Protein AF-A0AAX1QJT6-F1 (afdb_monomer)

Structure (mmCIF, N/CA/C/O backbone):
data_AF-A0AAX1QJT6-F1
#
_entry.id   AF-A0AAX1QJT6-F1
#
loop_
_atom_site.group_PDB
_atom_site.id
_atom_site.type_symbol
_atom_site.label_atom_id
_atom_site.label_alt_id
_atom_site.label_comp_id
_atom_site.label_asym_id
_atom_site.label_entity_id
_atom_site.label_seq_id
_atom_site.pdbx_PDB_ins_code
_atom_site.Cartn_x
_atom_site.Cartn_y
_atom_site.Cartn_z
_atom_site.occupancy
_atom_site.B_iso_or_equiv
_atom_site.auth_seq_id
_atom_site.auth_comp_id
_atom_site.auth_asym_id
_atom_site.auth_atom_id
_atom_site.pdbx_PDB_model_num
ATOM 1 N N . MET A 1 1 ? -27.486 -27.511 87.637 1.00 55.81 1 MET A N 1
ATOM 2 C CA . MET A 1 1 ? -27.205 -26.671 86.454 1.00 55.81 1 MET A CA 1
ATOM 3 C C . MET A 1 1 ? -26.517 -27.533 85.417 1.00 55.81 1 MET A C 1
ATOM 5 O O . MET A 1 1 ? -25.469 -28.063 85.741 1.00 55.81 1 MET A O 1
ATOM 9 N N . MET A 1 2 ? -27.107 -27.687 84.234 1.00 50.19 2 MET A N 1
ATOM 10 C CA . MET A 1 2 ? -26.439 -27.968 82.957 1.00 50.19 2 MET A CA 1
ATOM 11 C C . MET A 1 2 ? -27.453 -27.635 81.851 1.00 50.19 2 MET A C 1
ATOM 13 O O . MET A 1 2 ? -28.654 -27.829 82.015 1.00 50.19 2 MET A O 1
ATOM 17 N N . MET A 1 3 ? -26.941 -26.982 80.818 1.00 56.22 3 MET A N 1
ATOM 18 C CA . MET A 1 3 ? -27.617 -26.124 79.843 1.00 56.22 3 MET A CA 1
ATOM 19 C C . MET A 1 3 ? -28.453 -26.913 78.808 1.00 56.22 3 MET A C 1
ATOM 21 O O . MET A 1 3 ? -28.076 -28.035 78.473 1.00 56.22 3 MET A O 1
ATOM 25 N N . PRO A 1 4 ? -29.555 -26.354 78.266 1.00 60.78 4 PRO A N 1
ATOM 26 C CA . PRO A 1 4 ? -30.354 -27.013 77.237 1.00 60.78 4 PRO A CA 1
ATOM 27 C C . PRO A 1 4 ? -29.692 -26.872 75.859 1.00 60.78 4 PRO A C 1
ATOM 29 O O . PRO A 1 4 ? -29.471 -25.760 75.381 1.00 60.78 4 PRO A O 1
ATOM 32 N N . ALA A 1 5 ? -29.393 -27.995 75.203 1.00 59.53 5 ALA A N 1
ATOM 33 C CA . ALA A 1 5 ? -28.997 -28.014 73.799 1.00 59.53 5 ALA A CA 1
ATOM 34 C C . ALA A 1 5 ? -30.253 -28.110 72.926 1.00 59.53 5 ALA A C 1
ATOM 36 O O . ALA A 1 5 ? -30.805 -29.187 72.708 1.00 59.53 5 ALA A O 1
ATOM 37 N N . ASN A 1 6 ? -30.712 -26.960 72.442 1.00 52.41 6 ASN A N 1
ATOM 38 C CA . ASN A 1 6 ? -31.721 -26.878 71.399 1.00 52.41 6 ASN A CA 1
ATOM 39 C C . ASN A 1 6 ? -31.006 -27.107 70.056 1.00 52.41 6 ASN A C 1
ATOM 41 O O . ASN A 1 6 ? -30.487 -26.161 69.463 1.00 52.41 6 ASN A O 1
ATOM 45 N N . PHE A 1 7 ? -30.925 -28.354 69.584 1.00 50.19 7 PHE A N 1
ATOM 46 C CA . PHE A 1 7 ? -30.604 -28.602 68.176 1.00 50.19 7 PHE A CA 1
ATOM 47 C C . PHE A 1 7 ? -31.807 -28.145 67.350 1.00 50.19 7 PHE A C 1
ATOM 49 O O . PHE A 1 7 ? -32.703 -28.920 67.028 1.00 50.19 7 PHE A O 1
ATOM 56 N N . SER A 1 8 ? -31.845 -26.849 67.042 1.00 53.66 8 SER A N 1
ATOM 57 C CA . SER A 1 8 ? -32.625 -26.372 65.913 1.00 53.66 8 SER A CA 1
ATOM 58 C C . SER A 1 8 ? -32.064 -27.072 64.680 1.00 53.66 8 SER A C 1
ATOM 60 O O . SER A 1 8 ? -30.877 -26.936 64.373 1.00 53.66 8 SER A O 1
ATOM 62 N N . ALA A 1 9 ? -32.902 -27.859 64.012 1.00 58.44 9 ALA A N 1
ATOM 63 C CA . ALA A 1 9 ? -32.647 -28.373 62.679 1.00 58.44 9 ALA A CA 1
ATOM 64 C C . ALA A 1 9 ? -32.580 -27.190 61.700 1.00 58.44 9 ALA A C 1
ATOM 66 O O . ALA A 1 9 ? -33.509 -26.925 60.948 1.00 58.44 9 ALA A O 1
ATOM 67 N N . VAL A 1 10 ? -31.483 -26.440 61.738 1.00 51.94 10 VAL A N 1
ATOM 68 C CA . VAL A 1 10 ? -31.099 -25.515 60.678 1.00 51.94 10 VAL A CA 1
ATOM 69 C C . VAL A 1 10 ? -29.960 -26.189 59.951 1.00 51.94 10 VAL A C 1
ATOM 71 O O . VAL A 1 10 ? -28.790 -25.970 60.256 1.00 51.94 10 VAL A O 1
ATOM 74 N N . ASN A 1 11 ? -30.290 -27.071 59.016 1.00 50.41 11 ASN A N 1
ATOM 75 C CA . ASN A 1 11 ? -29.317 -27.401 57.997 1.00 50.41 11 ASN A CA 1
ATOM 76 C C . ASN A 1 11 ? -29.984 -27.675 56.653 1.00 50.41 11 ASN A C 1
ATOM 78 O O . ASN A 1 11 ? -30.745 -28.626 56.497 1.00 50.41 11 ASN A O 1
ATOM 82 N N . ALA A 1 12 ? -29.598 -26.820 55.708 1.00 52.94 12 ALA A N 1
ATOM 83 C CA . ALA A 1 12 ? -29.564 -27.066 54.279 1.00 52.94 12 ALA A CA 1
ATOM 84 C C . ALA A 1 12 ? -30.883 -27.025 53.493 1.00 52.94 12 ALA A C 1
ATOM 86 O O . ALA A 1 12 ? -31.035 -27.753 52.521 1.00 52.94 12 ALA A O 1
ATOM 87 N N . GLU A 1 13 ? -31.743 -26.043 53.755 1.00 48.44 13 GLU A N 1
ATOM 88 C CA . GLU A 1 13 ? -32.128 -25.220 52.607 1.00 48.44 13 GLU A CA 1
ATOM 89 C C . GLU A 1 13 ? -31.162 -24.041 52.600 1.00 48.44 13 GLU A C 1
ATOM 91 O O . GLU A 1 13 ? -31.463 -22.937 53.050 1.00 48.44 13 GLU A O 1
ATOM 96 N N . VAL A 1 14 ? -29.934 -24.285 52.123 1.00 58.03 14 VAL A N 1
ATOM 97 C CA . VAL A 1 14 ? -29.265 -23.169 51.478 1.00 58.03 14 VAL A CA 1
ATOM 98 C C . VAL A 1 14 ? -30.150 -22.881 50.283 1.00 58.03 14 VAL A C 1
ATOM 100 O O . VAL A 1 14 ? -30.095 -23.574 49.267 1.00 58.03 14 VAL A O 1
ATOM 103 N N . VAL A 1 15 ? -31.016 -21.888 50.448 1.00 51.91 15 VAL A N 1
ATOM 104 C CA . VAL A 1 15 ? -31.630 -21.160 49.35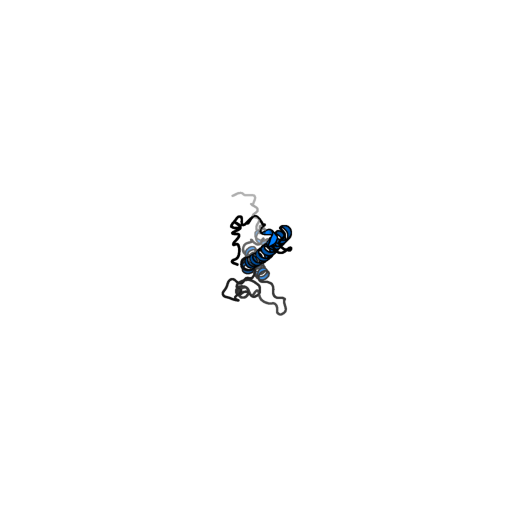6 1.00 51.91 15 VAL A CA 1
ATOM 105 C C . VAL A 1 15 ? -30.459 -20.522 48.601 1.00 51.91 15 VAL A C 1
ATOM 107 O O . VAL A 1 15 ? -30.196 -19.330 48.689 1.00 51.91 15 VAL A O 1
ATOM 110 N N . TYR A 1 16 ? -29.748 -21.321 47.803 1.00 52.84 16 TYR A N 1
ATOM 111 C CA . TYR A 1 16 ? -28.887 -20.863 46.711 1.00 52.84 16 TYR A CA 1
ATOM 112 C C . TYR A 1 16 ? -29.753 -20.326 45.547 1.00 52.84 16 TYR A C 1
ATOM 114 O O . TYR A 1 16 ? -29.337 -20.307 44.396 1.00 52.84 16 TYR A O 1
ATOM 122 N N . GLY A 1 17 ? -30.981 -19.888 45.852 1.00 47.97 17 GLY A N 1
ATOM 123 C CA . GLY A 1 17 ? -31.796 -18.975 45.059 1.00 47.97 17 GLY A CA 1
ATOM 124 C C . GLY A 1 17 ? -31.677 -17.513 45.517 1.00 47.97 17 GLY A C 1
ATOM 125 O O . GLY A 1 17 ? -32.302 -16.652 44.906 1.00 47.97 17 GLY A O 1
ATOM 126 N N . GLY A 1 18 ? -30.879 -17.214 46.557 1.00 54.25 18 GLY A N 1
ATOM 127 C CA . GLY A 1 18 ? -30.385 -15.865 46.855 1.00 54.25 18 GLY A CA 1
ATOM 128 C C . GLY A 1 18 ? -29.402 -15.464 45.763 1.00 54.25 18 GLY A C 1
ATOM 129 O O . GLY A 1 18 ? -28.230 -15.827 45.796 1.00 54.25 18 GLY A O 1
ATOM 130 N N . ALA A 1 19 ? -29.972 -14.874 44.718 1.00 59.06 19 ALA A N 1
ATOM 131 C CA . ALA A 1 19 ? -29.450 -14.756 43.373 1.00 59.06 19 ALA A CA 1
ATOM 132 C C . ALA A 1 19 ? -27.983 -14.317 43.319 1.00 59.06 19 ALA A C 1
ATOM 134 O O . ALA A 1 19 ? -27.574 -13.406 44.024 1.00 59.06 19 ALA A O 1
ATOM 135 N N . VAL A 1 20 ? -27.225 -14.855 42.361 1.00 55.88 20 VAL A N 1
ATOM 136 C CA . VAL A 1 20 ? -25.923 -14.323 41.904 1.00 55.88 20 VAL A CA 1
ATOM 137 C C . VAL A 1 20 ? -25.910 -12.779 41.809 1.00 55.88 20 VAL A C 1
ATOM 139 O O . VAL A 1 20 ? -24.866 -12.159 41.978 1.00 55.88 20 VAL A O 1
ATOM 142 N N . ALA A 1 21 ? -27.076 -12.158 41.608 1.00 56.94 21 ALA A N 1
ATOM 143 C CA . ALA A 1 21 ? -27.307 -10.720 41.675 1.00 56.94 21 ALA A CA 1
ATOM 144 C C . ALA A 1 21 ? -26.905 -10.028 43.000 1.00 56.94 21 ALA A C 1
ATOM 146 O O . ALA A 1 21 ? -26.409 -8.911 42.918 1.00 56.94 21 ALA A O 1
ATOM 147 N N . ASP A 1 22 ? -27.043 -10.653 44.178 1.00 61.19 22 ASP A N 1
ATOM 148 C CA . ASP A 1 22 ? -26.663 -10.050 45.477 1.00 61.19 22 ASP A CA 1
ATOM 149 C C . ASP A 1 22 ? -25.140 -9.916 45.651 1.00 61.19 22 ASP A C 1
ATOM 151 O O . ASP A 1 22 ? -24.664 -9.151 46.490 1.00 61.19 22 ASP A O 1
ATOM 155 N N . TYR A 1 23 ? -24.362 -10.639 44.839 1.00 65.19 23 TYR A N 1
ATOM 156 C CA . TYR A 1 23 ? -22.897 -10.618 44.863 1.00 65.19 23 TYR A CA 1
ATOM 157 C C . TYR A 1 23 ? -22.280 -9.914 43.647 1.00 65.19 23 TYR A C 1
ATOM 159 O O . TYR A 1 23 ? -21.065 -9.699 43.615 1.00 65.19 23 TYR A O 1
ATOM 167 N N . LEU A 1 24 ? -23.079 -9.553 42.636 1.00 74.50 24 LEU A N 1
ATOM 168 C CA . LEU A 1 24 ? -22.590 -8.808 41.479 1.00 74.50 24 LEU A CA 1
ATOM 169 C C . LEU A 1 24 ? -22.514 -7.313 41.819 1.00 74.50 24 LEU A C 1
ATOM 171 O O . LEU A 1 24 ? -23.480 -6.749 42.331 1.00 74.50 24 LEU A O 1
ATOM 175 N N . PRO A 1 25 ? -21.400 -6.626 41.507 1.00 83.50 25 PRO A N 1
ATOM 176 C CA . PRO A 1 25 ? -21.317 -5.183 41.697 1.00 83.50 25 PRO A CA 1
ATOM 177 C C . PRO A 1 25 ? -22.462 -4.467 40.972 1.00 83.50 25 PRO A C 1
ATOM 179 O O . PRO A 1 25 ? -22.798 -4.846 39.854 1.00 83.50 25 PRO A O 1
ATOM 182 N N . ASN A 1 26 ? -22.980 -3.363 41.520 1.00 81.69 26 ASN A N 1
ATOM 183 C CA . ASN A 1 26 ? -24.047 -2.565 40.882 1.00 81.69 26 ASN A CA 1
ATOM 184 C C . ASN A 1 26 ? -23.738 -2.156 39.424 1.00 81.69 26 ASN A C 1
ATOM 186 O O . ASN A 1 26 ? -24.642 -1.877 38.641 1.00 81.69 26 ASN A O 1
ATOM 190 N N . ALA A 1 27 ? -22.457 -2.123 39.040 1.00 83.88 27 ALA A N 1
ATOM 191 C CA . ALA A 1 27 ? -22.010 -1.852 37.677 1.00 83.88 27 ALA A CA 1
ATOM 192 C C . ALA A 1 27 ? -22.222 -3.022 36.690 1.00 83.88 27 ALA A C 1
ATOM 194 O O . ALA A 1 27 ? -22.181 -2.793 35.485 1.00 83.88 27 ALA A O 1
ATOM 195 N N . TRP A 1 28 ? -22.473 -4.249 37.152 1.00 87.06 28 TRP A N 1
ATOM 196 C CA . TRP A 1 28 ? -22.666 -5.465 36.343 1.00 87.06 28 TRP A CA 1
ATOM 197 C C . TRP A 1 28 ? -24.108 -5.636 35.840 1.00 87.06 28 TRP A C 1
ATOM 199 O O . TRP A 1 28 ? -24.657 -6.734 35.770 1.00 87.06 28 TRP A O 1
ATOM 209 N N . THR A 1 29 ? -24.738 -4.531 35.442 1.00 90.00 29 THR A N 1
ATOM 210 C CA . THR A 1 29 ? -26.032 -4.581 34.756 1.00 90.00 29 THR A CA 1
ATOM 211 C C . THR A 1 29 ? -25.877 -5.204 33.366 1.00 90.00 29 THR A C 1
ATOM 213 O O . THR A 1 29 ? -24.830 -5.080 32.724 1.00 90.00 29 THR A O 1
ATOM 216 N N . ALA A 1 30 ? -26.940 -5.820 32.839 1.00 88.75 30 ALA A N 1
ATOM 217 C CA . ALA A 1 30 ? -26.927 -6.394 31.489 1.00 88.75 30 ALA A CA 1
ATOM 218 C C . ALA A 1 30 ? -26.540 -5.364 30.404 1.00 88.75 30 ALA A C 1
ATOM 220 O O . ALA A 1 30 ? -25.835 -5.695 29.450 1.00 88.75 30 ALA A O 1
ATOM 221 N N . ALA A 1 31 ? -26.950 -4.100 30.569 1.00 92.62 31 ALA A N 1
ATOM 222 C CA . ALA A 1 31 ? -26.596 -3.007 29.664 1.00 92.62 31 ALA A CA 1
ATOM 223 C C . ALA A 1 31 ? -25.087 -2.697 29.681 1.00 92.62 31 ALA A C 1
ATOM 225 O O . ALA A 1 31 ? -24.473 -2.528 28.622 1.00 92.62 31 ALA A O 1
ATOM 226 N N . ASN A 1 32 ? -24.473 -2.680 30.867 1.00 92.44 32 ASN A N 1
ATOM 227 C CA . ASN A 1 32 ? -23.044 -2.415 31.022 1.00 92.44 32 ASN A CA 1
ATOM 228 C C . ASN A 1 32 ? -22.196 -3.579 30.506 1.00 92.44 32 ASN A C 1
ATOM 230 O O . ASN A 1 32 ? -21.214 -3.344 29.805 1.00 92.44 32 ASN A O 1
ATOM 234 N N . VAL A 1 33 ? -22.605 -4.826 30.761 1.00 92.69 33 VAL A N 1
ATOM 235 C CA . VAL A 1 33 ? -21.930 -6.018 30.220 1.00 92.69 33 VAL A CA 1
ATOM 236 C C . VAL A 1 33 ? -21.999 -6.029 28.692 1.00 92.69 33 VAL A C 1
ATOM 238 O O . VAL A 1 33 ? -20.977 -6.221 28.039 1.00 92.69 33 VAL A O 1
ATOM 241 N N . LYS A 1 34 ? -23.160 -5.722 28.098 1.00 94.56 34 LYS A N 1
ATOM 242 C CA . LYS A 1 34 ? -23.300 -5.610 26.636 1.00 94.56 34 LYS A CA 1
ATOM 243 C C . LYS A 1 34 ? -22.382 -4.536 26.051 1.00 94.56 34 LYS A C 1
ATOM 245 O O . LYS A 1 34 ? -21.743 -4.763 25.022 1.00 94.56 34 LYS A O 1
ATOM 250 N N . THR A 1 35 ? -22.306 -3.380 26.707 1.00 96.50 35 THR A N 1
ATOM 251 C CA . THR A 1 35 ? -21.429 -2.275 26.296 1.00 96.50 35 THR A CA 1
ATOM 252 C C . THR A 1 35 ? -19.962 -2.688 26.375 1.00 96.50 35 THR A C 1
ATOM 254 O O . THR A 1 35 ? -19.228 -2.535 25.400 1.00 96.50 35 THR A O 1
ATOM 257 N N . LEU A 1 36 ? -19.547 -3.290 27.492 1.00 95.88 36 LEU A N 1
ATOM 258 C CA . LEU A 1 36 ? -18.197 -3.812 27.684 1.00 95.88 36 LEU A CA 1
ATOM 259 C C . LEU A 1 36 ? -17.831 -4.827 26.595 1.00 95.88 36 LEU A C 1
ATOM 261 O O . LEU A 1 36 ? -16.818 -4.650 25.922 1.00 95.88 36 LEU A O 1
ATOM 265 N N . SER A 1 37 ? -18.662 -5.849 26.370 1.00 95.81 37 SER A N 1
ATOM 266 C CA . SER A 1 37 ? -18.418 -6.875 25.349 1.00 95.81 37 SER A CA 1
ATOM 267 C C . SER A 1 37 ? -18.315 -6.284 23.942 1.00 95.81 37 SER A C 1
ATOM 269 O O . SER A 1 37 ? -17.440 -6.680 23.176 1.00 95.81 37 SER A O 1
ATOM 271 N N . THR A 1 38 ? -19.156 -5.301 23.610 1.00 98.00 38 THR A N 1
ATOM 272 C CA . THR A 1 38 ? -19.122 -4.617 22.305 1.00 98.00 38 THR A CA 1
ATOM 273 C C . THR A 1 38 ? -17.829 -3.826 22.125 1.00 98.00 38 THR A C 1
ATOM 275 O O . THR A 1 38 ? -17.185 -3.913 21.078 1.00 98.00 38 THR A O 1
ATOM 278 N N . ASN A 1 39 ? -17.410 -3.090 23.155 1.00 97.94 39 ASN A N 1
ATOM 279 C CA . ASN A 1 39 ? -16.177 -2.309 23.127 1.00 97.94 39 ASN A CA 1
ATOM 280 C C . ASN A 1 39 ? -14.950 -3.216 22.995 1.00 97.94 39 ASN A C 1
ATOM 282 O O . ASN A 1 39 ? -14.088 -2.961 22.155 1.00 97.94 39 ASN A O 1
ATOM 286 N N . VAL A 1 40 ? -14.899 -4.311 23.760 1.00 97.88 40 VAL A N 1
ATOM 287 C CA . VAL A 1 40 ? -13.827 -5.311 23.667 1.00 97.88 40 VAL A CA 1
ATOM 288 C C . VAL A 1 40 ? -13.779 -5.920 22.266 1.00 97.88 40 VAL A C 1
ATOM 290 O O . VAL A 1 40 ? -12.719 -5.913 21.642 1.00 97.88 40 VAL A O 1
ATOM 293 N N . LEU A 1 41 ? -14.915 -6.375 21.727 1.00 97.38 41 LEU A N 1
ATOM 294 C CA . LEU A 1 41 ? -14.975 -6.937 20.375 1.00 97.38 41 LEU A CA 1
ATOM 295 C C . LEU A 1 41 ? -14.512 -5.926 19.321 1.00 97.38 41 LEU A C 1
ATOM 297 O O . LEU A 1 41 ? -13.789 -6.289 18.397 1.00 97.38 41 LEU A O 1
ATOM 301 N N . THR A 1 42 ? -14.886 -4.658 19.473 1.00 97.75 42 THR A N 1
ATOM 302 C CA . THR A 1 42 ? -14.485 -3.582 18.561 1.00 97.75 42 THR A CA 1
ATOM 303 C C . THR A 1 42 ? -12.976 -3.352 18.597 1.00 97.75 42 THR A C 1
ATOM 305 O O . THR A 1 42 ? -12.341 -3.276 17.546 1.00 97.75 42 THR A O 1
ATOM 308 N N . ILE A 1 43 ? -12.377 -3.281 19.789 1.00 97.69 43 ILE A N 1
ATOM 309 C CA . ILE A 1 43 ? -10.925 -3.119 19.958 1.00 97.69 43 ILE A CA 1
ATOM 310 C C . ILE A 1 43 ? -10.179 -4.290 19.317 1.00 97.69 43 ILE A C 1
ATOM 312 O O . ILE A 1 43 ? -9.238 -4.068 18.550 1.00 97.69 43 ILE A O 1
ATOM 316 N N . LEU A 1 44 ? -10.618 -5.523 19.588 1.00 97.06 44 LEU A N 1
ATOM 317 C CA . LEU A 1 44 ? -10.023 -6.724 19.007 1.00 97.06 44 LEU A CA 1
ATOM 318 C C . LEU A 1 44 ? -10.151 -6.699 17.479 1.00 97.06 44 LEU A C 1
ATOM 320 O O . LEU A 1 44 ? -9.147 -6.806 16.778 1.00 97.06 44 LEU A O 1
ATOM 324 N N . SER A 1 45 ? -11.353 -6.458 16.956 1.00 97.00 45 SER A N 1
ATOM 325 C CA . SER A 1 45 ? -11.622 -6.436 15.511 1.00 97.00 45 SER A CA 1
ATOM 326 C C . SER A 1 45 ? -10.784 -5.385 14.787 1.00 97.00 45 SER A C 1
ATOM 328 O O . SER A 1 45 ? -10.163 -5.684 13.768 1.00 97.00 45 SER A O 1
ATOM 330 N N . ASN A 1 46 ? -10.697 -4.169 15.332 1.00 96.12 46 ASN A N 1
ATOM 331 C CA . ASN A 1 46 ? -9.881 -3.103 14.755 1.00 96.12 46 ASN A CA 1
ATOM 332 C C . ASN A 1 46 ? -8.386 -3.437 14.794 1.00 96.12 46 ASN A C 1
ATOM 334 O O . ASN A 1 46 ? -7.673 -3.137 13.837 1.00 96.12 46 ASN A O 1
ATOM 338 N N . SER A 1 47 ? -7.908 -4.067 15.868 1.00 95.50 47 SER A N 1
ATOM 339 C CA . SER A 1 47 ? -6.507 -4.482 15.999 1.00 95.50 47 SER A CA 1
ATOM 340 C C . SER A 1 47 ? -6.131 -5.531 14.951 1.00 95.50 47 SER A C 1
ATOM 342 O O . SER A 1 47 ? -5.169 -5.341 14.205 1.00 95.50 47 SER A O 1
ATOM 344 N N . PHE A 1 48 ? -6.925 -6.597 14.825 1.00 95.94 48 PHE A N 1
ATOM 345 C CA . PHE A 1 48 ? -6.649 -7.670 13.866 1.00 95.94 48 PHE A CA 1
ATOM 346 C C . PHE A 1 48 ? -6.863 -7.234 12.416 1.00 95.94 48 PHE A C 1
ATOM 348 O O . PHE A 1 48 ? -6.051 -7.572 11.559 1.00 95.94 48 PHE A O 1
ATOM 355 N N . THR A 1 49 ? -7.892 -6.431 12.131 1.00 96.31 49 THR A N 1
ATOM 356 C CA . THR A 1 49 ? -8.146 -5.934 10.768 1.00 96.31 49 THR A CA 1
ATOM 357 C C . THR A 1 49 ? -7.011 -5.034 10.287 1.00 96.31 49 THR A C 1
ATOM 359 O O . THR A 1 49 ? -6.563 -5.174 9.153 1.00 96.31 49 THR A O 1
ATOM 362 N N . LYS A 1 50 ? -6.487 -4.146 11.143 1.00 94.25 50 LYS A N 1
ATOM 363 C CA . LYS A 1 50 ? -5.337 -3.297 10.791 1.00 94.25 50 LYS A CA 1
ATOM 364 C C . LYS A 1 50 ? -4.090 -4.119 10.481 1.00 94.25 50 LYS A C 1
ATOM 366 O O . LYS A 1 50 ? -3.436 -3.850 9.478 1.00 94.25 50 LYS A O 1
ATOM 371 N N . LEU A 1 51 ? -3.782 -5.118 11.311 1.00 95.31 51 LEU A N 1
ATOM 372 C CA . LEU A 1 51 ? -2.655 -6.023 11.072 1.00 95.31 51 LEU A CA 1
ATOM 373 C C . LEU A 1 51 ? -2.826 -6.786 9.759 1.00 95.31 51 LEU A C 1
ATOM 375 O O . LEU A 1 51 ? -1.905 -6.807 8.949 1.00 95.31 51 LEU A O 1
ATOM 379 N N . LEU A 1 52 ? -4.014 -7.347 9.520 1.00 94.69 52 LEU A N 1
ATOM 380 C CA . LEU A 1 52 ? -4.316 -8.072 8.291 1.00 94.69 52 LEU A CA 1
ATOM 381 C C . LEU A 1 52 ? -4.143 -7.176 7.061 1.00 94.69 52 LEU A C 1
ATOM 383 O O . LEU A 1 52 ? -3.463 -7.562 6.114 1.00 94.69 52 LEU A O 1
ATOM 387 N N . VAL A 1 53 ? -4.712 -5.970 7.077 1.00 95.25 53 VAL A N 1
ATOM 388 C CA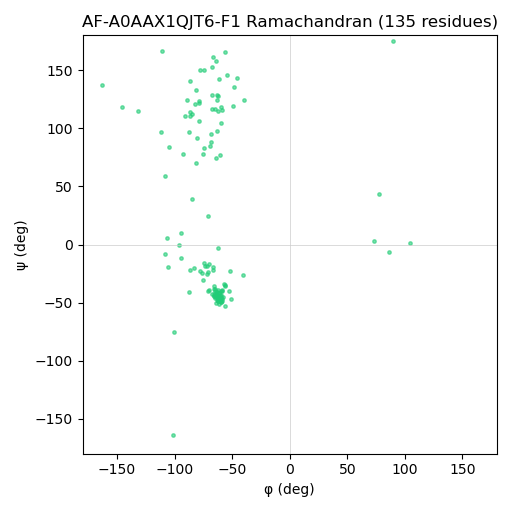 . VAL A 1 53 ? -4.601 -5.008 5.971 1.00 95.25 53 VAL A CA 1
ATOM 389 C C . VAL A 1 53 ? -3.149 -4.575 5.750 1.00 95.25 53 VAL A C 1
ATOM 391 O O . VAL A 1 53 ? -2.694 -4.543 4.609 1.00 95.25 53 VAL A O 1
ATOM 394 N N . GLY A 1 54 ? -2.396 -4.287 6.814 1.00 92.06 54 GLY A N 1
ATOM 395 C CA . GLY A 1 54 ? -0.982 -3.917 6.716 1.00 92.0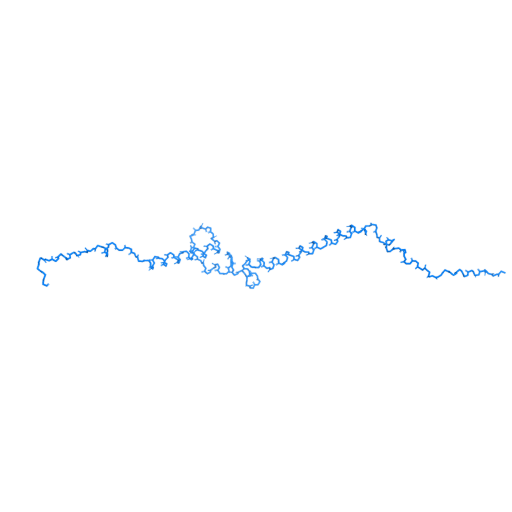6 54 GLY A CA 1
ATOM 396 C C . GLY A 1 54 ? -0.114 -5.044 6.155 1.00 92.06 54 GLY A C 1
ATOM 397 O O . GLY A 1 54 ? 0.684 -4.812 5.252 1.00 92.06 54 GLY A O 1
ATOM 398 N N . ALA A 1 55 ? -0.320 -6.274 6.627 1.00 90.62 55 ALA A N 1
ATOM 399 C CA . ALA A 1 55 ? 0.432 -7.445 6.185 1.00 90.62 55 ALA A CA 1
ATOM 400 C C . ALA A 1 55 ? 0.074 -7.897 4.759 1.00 90.62 55 ALA A C 1
ATOM 402 O O . ALA A 1 55 ? 0.899 -8.518 4.094 1.00 90.62 55 ALA A O 1
ATOM 403 N N . THR A 1 56 ? -1.134 -7.589 4.275 1.00 90.19 56 THR A N 1
ATOM 404 C CA . THR A 1 56 ? -1.599 -7.979 2.934 1.00 90.19 56 THR A CA 1
ATOM 405 C C . THR A 1 56 ? -1.499 -6.824 1.940 1.00 90.19 56 THR A C 1
ATOM 407 O O . THR A 1 56 ? -0.583 -6.799 1.120 1.00 90.19 56 THR A O 1
ATOM 410 N N . LEU A 1 57 ? -2.403 -5.842 2.013 1.00 93.00 57 LEU A N 1
ATOM 411 C CA . LEU A 1 57 ? -2.426 -4.688 1.110 1.00 93.00 57 LEU A CA 1
ATOM 412 C C . LEU A 1 57 ? -1.159 -3.839 1.258 1.00 93.00 57 LEU A C 1
ATOM 414 O O . LEU A 1 57 ? -0.593 -3.410 0.254 1.00 93.00 57 LEU A O 1
ATOM 418 N N . GLY A 1 58 ? -0.687 -3.632 2.492 1.00 90.56 58 GLY A N 1
ATOM 419 C CA . GLY A 1 58 ? 0.558 -2.904 2.742 1.00 90.56 58 GLY A CA 1
ATOM 420 C C . GLY A 1 58 ? 1.752 -3.581 2.070 1.00 90.56 58 GLY A C 1
ATOM 421 O O . GLY A 1 58 ? 2.462 -2.935 1.305 1.00 90.56 58 GLY A O 1
ATOM 422 N N . THR A 1 59 ? 1.931 -4.890 2.247 1.00 87.19 59 THR A N 1
ATOM 423 C CA . THR A 1 59 ? 2.996 -5.650 1.568 1.00 87.19 59 THR A CA 1
ATOM 424 C C . THR A 1 59 ? 2.860 -5.591 0.045 1.00 87.19 59 THR A C 1
ATOM 426 O O . THR A 1 59 ? 3.828 -5.242 -0.634 1.00 87.19 59 THR A O 1
ATOM 429 N N . MET A 1 60 ? 1.659 -5.828 -0.501 1.00 86.75 60 MET A N 1
ATOM 430 C CA . MET A 1 60 ? 1.428 -5.824 -1.952 1.00 86.75 60 MET A CA 1
ATOM 431 C C . MET A 1 60 ? 1.808 -4.491 -2.605 1.00 86.75 60 MET A C 1
ATOM 433 O O . MET A 1 60 ? 2.503 -4.494 -3.619 1.00 86.75 60 MET A O 1
ATOM 437 N N . PHE A 1 61 ? 1.417 -3.359 -2.015 1.00 88.06 61 PHE A N 1
ATOM 438 C CA . PHE A 1 61 ? 1.652 -2.036 -2.603 1.00 88.06 61 PHE A CA 1
ATOM 439 C C . PHE A 1 61 ? 2.930 -1.334 -2.112 1.00 88.06 61 PHE A C 1
ATOM 441 O O . PHE A 1 61 ? 3.342 -0.346 -2.713 1.00 88.06 61 PHE A O 1
ATOM 448 N N . SER A 1 62 ? 3.597 -1.828 -1.062 1.00 88.19 62 SER A N 1
ATOM 449 C CA . SER A 1 62 ? 4.841 -1.223 -0.544 1.00 88.19 62 SER A CA 1
ATOM 450 C C . SER A 1 62 ? 6.074 -1.456 -1.421 1.00 88.19 62 SER A C 1
ATOM 452 O O . SER A 1 62 ? 7.090 -0.782 -1.238 1.00 88.19 62 SER A O 1
ATOM 454 N N . GLY A 1 63 ? 6.026 -2.446 -2.317 1.00 87.44 63 GLY A N 1
ATOM 455 C CA . GLY A 1 63 ? 7.178 -2.882 -3.107 1.00 87.44 63 GLY A CA 1
ATOM 456 C C . GLY A 1 63 ? 8.232 -3.681 -2.324 1.00 87.44 63 GLY A C 1
ATOM 457 O O . GLY A 1 63 ? 9.233 -4.078 -2.921 1.00 87.44 63 GLY A O 1
ATOM 458 N N . SER A 1 64 ? 8.010 -3.969 -1.033 1.00 89.44 64 SER A N 1
ATOM 459 C CA . SER A 1 64 ? 8.908 -4.743 -0.156 1.00 89.44 64 SER A CA 1
ATOM 460 C C . SER A 1 64 ? 8.743 -6.257 -0.338 1.00 89.44 64 SER A C 1
ATOM 462 O O . SER A 1 64 ? 8.180 -6.937 0.511 1.00 89.44 64 SER A O 1
ATOM 464 N N . TRP A 1 65 ? 9.191 -6.766 -1.487 1.00 89.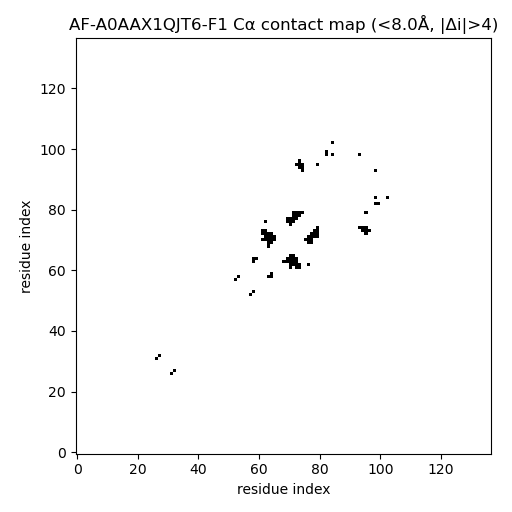12 65 TRP A N 1
ATOM 465 C CA . TRP A 1 65 ? 9.072 -8.180 -1.879 1.00 89.12 65 TRP A CA 1
ATOM 466 C C . TRP A 1 65 ? 10.412 -8.946 -1.814 1.00 89.12 65 TRP A C 1
ATOM 468 O O . TRP A 1 65 ? 10.481 -10.082 -2.274 1.00 89.12 65 TRP A O 1
ATOM 478 N N . GLY A 1 66 ? 11.484 -8.320 -1.311 1.00 84.44 66 GLY A N 1
ATOM 479 C CA . GLY A 1 66 ? 12.783 -8.960 -1.069 1.00 84.44 66 GLY A CA 1
ATOM 480 C C . GLY A 1 66 ? 12.992 -9.301 0.410 1.00 84.44 66 GLY A C 1
ATOM 481 O O . GLY A 1 66 ? 12.037 -9.288 1.184 1.00 84.44 66 GLY A O 1
ATOM 482 N N . ASP A 1 67 ? 14.243 -9.567 0.795 1.00 87.56 67 ASP A N 1
ATOM 483 C CA . ASP A 1 67 ? 14.642 -9.706 2.205 1.00 87.56 67 ASP A CA 1
ATOM 484 C C . ASP A 1 67 ? 14.276 -8.459 3.032 1.00 87.56 67 ASP A C 1
ATOM 486 O O . ASP A 1 67 ? 13.976 -7.395 2.482 1.00 87.56 67 ASP A O 1
ATOM 490 N N . ASP A 1 68 ? 14.314 -8.569 4.363 1.00 83.75 68 ASP A N 1
ATOM 491 C CA . ASP A 1 68 ? 13.904 -7.496 5.275 1.00 83.75 68 ASP A CA 1
ATOM 492 C C . ASP A 1 68 ? 14.543 -6.141 4.924 1.00 83.75 68 ASP A C 1
ATOM 494 O O . ASP A 1 68 ? 15.761 -5.955 4.930 1.00 83.75 68 ASP A O 1
ATOM 498 N N . GLY A 1 69 ? 13.682 -5.166 4.614 1.00 81.81 69 GLY A N 1
ATOM 499 C CA . GLY A 1 69 ? 14.078 -3.810 4.228 1.00 81.81 69 GLY A CA 1
ATOM 500 C C . GLY A 1 69 ? 14.391 -3.615 2.739 1.00 81.81 69 GLY A C 1
ATOM 501 O O . GLY A 1 69 ? 14.549 -2.469 2.307 1.00 81.81 69 GLY A O 1
ATOM 502 N N . VAL A 1 70 ? 14.419 -4.678 1.930 1.00 87.00 70 VAL A N 1
ATOM 503 C CA . VAL A 1 70 ? 14.656 -4.613 0.483 1.00 87.00 70 VAL A CA 1
ATOM 504 C C . VAL A 1 70 ? 13.347 -4.373 -0.269 1.00 87.00 70 VAL A C 1
ATOM 506 O O . VAL A 1 70 ? 12.461 -5.228 -0.349 1.00 87.00 70 VAL A O 1
ATOM 509 N N . LYS A 1 71 ? 13.247 -3.201 -0.905 1.00 89.75 71 LYS A N 1
ATOM 510 C CA . LYS A 1 71 ? 12.188 -2.909 -1.877 1.00 89.75 71 LYS A CA 1
ATOM 511 C C . LYS A 1 71 ? 12.635 -3.335 -3.270 1.00 89.75 71 LYS A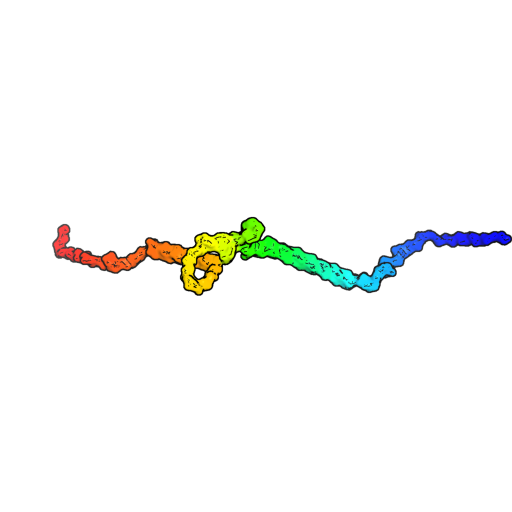 C 1
ATOM 513 O O . LYS A 1 71 ? 13.655 -2.864 -3.758 1.00 89.75 71 LYS A O 1
ATOM 518 N N . LEU A 1 72 ? 11.860 -4.187 -3.932 1.00 89.12 72 LEU A N 1
ATOM 519 C CA . LEU A 1 72 ? 12.093 -4.568 -5.328 1.00 89.12 72 LEU A CA 1
ATOM 520 C C . LEU A 1 72 ? 11.415 -3.586 -6.290 1.00 89.12 72 LEU A C 1
ATOM 522 O O . LEU A 1 72 ? 12.015 -3.185 -7.286 1.00 89.12 72 LEU A O 1
ATOM 526 N N . PHE A 1 73 ? 10.196 -3.153 -5.955 1.00 86.50 73 PHE A N 1
ATOM 527 C CA . PHE A 1 73 ? 9.384 -2.219 -6.743 1.00 86.50 73 PHE A CA 1
ATOM 528 C C . PHE A 1 73 ? 9.244 -0.855 -6.052 1.00 86.50 73 PHE A C 1
ATOM 530 O O . PHE A 1 73 ? 9.533 -0.710 -4.863 1.00 86.50 73 PHE A O 1
ATOM 537 N N . GLY A 1 74 ? 8.765 0.141 -6.799 1.00 83.75 74 GLY A N 1
ATOM 538 C CA . GLY A 1 74 ? 8.629 1.523 -6.331 1.00 83.75 74 GLY A CA 1
ATOM 539 C C . GLY A 1 74 ? 9.882 2.360 -6.589 1.00 83.75 74 GLY A C 1
ATOM 540 O O . GLY A 1 74 ? 10.888 1.860 -7.087 1.00 83.75 74 GLY A O 1
ATOM 541 N N . ASP A 1 75 ? 9.807 3.653 -6.283 1.00 82.94 75 ASP A N 1
ATOM 542 C CA . ASP A 1 75 ? 10.809 4.649 -6.698 1.00 82.94 75 ASP A CA 1
ATOM 543 C C . ASP A 1 75 ? 12.216 4.329 -6.181 1.00 82.94 75 ASP A C 1
ATOM 545 O O . ASP A 1 75 ? 13.189 4.431 -6.931 1.00 82.94 75 ASP A O 1
ATOM 549 N N . ASN A 1 76 ? 12.289 3.847 -4.936 1.00 81.25 76 ASN A N 1
ATOM 550 C CA . ASN A 1 76 ? 13.517 3.423 -4.259 1.00 81.25 76 ASN A CA 1
ATOM 551 C C . ASN A 1 76 ? 13.769 1.909 -4.389 1.00 81.25 76 ASN A C 1
ATOM 553 O O . ASN A 1 76 ? 14.598 1.362 -3.663 1.00 81.25 76 ASN A O 1
ATOM 557 N N . GLY A 1 77 ? 13.008 1.213 -5.236 1.00 84.56 77 GLY A N 1
ATOM 558 C CA . GLY A 1 77 ? 13.126 -0.226 -5.421 1.00 84.56 77 GLY A CA 1
ATOM 559 C C . GLY A 1 77 ? 14.312 -0.603 -6.306 1.00 84.56 77 GLY A C 1
ATOM 560 O O . GLY A 1 77 ? 14.671 0.133 -7.226 1.00 84.56 77 GLY A O 1
ATOM 561 N N . THR A 1 78 ? 14.894 -1.780 -6.084 1.00 85.81 78 THR A N 1
ATOM 562 C CA . THR A 1 78 ? 16.025 -2.308 -6.864 1.00 85.81 78 THR A CA 1
ATOM 563 C C . THR A 1 78 ? 15.751 -2.301 -8.369 1.00 85.81 78 THR A C 1
ATOM 565 O O . THR A 1 78 ? 16.626 -1.925 -9.149 1.00 85.81 78 THR A O 1
ATOM 568 N N . PHE A 1 79 ? 14.530 -2.637 -8.801 1.00 83.12 79 PHE A N 1
ATOM 569 C CA . PHE A 1 79 ? 14.189 -2.643 -10.224 1.00 83.12 79 PHE A CA 1
ATOM 570 C C . PHE A 1 79 ? 14.091 -1.247 -10.841 1.00 83.12 79 PHE A C 1
ATOM 572 O O . PHE A 1 79 ? 14.331 -1.113 -12.036 1.00 83.12 79 PHE A O 1
ATOM 579 N N . SER A 1 80 ? 13.834 -0.196 -10.054 1.00 79.25 80 SER A N 1
ATOM 580 C CA . SER A 1 80 ? 13.877 1.197 -10.530 1.00 79.25 80 SER A CA 1
ATOM 581 C C . SER A 1 80 ? 15.250 1.547 -11.123 1.00 79.25 80 SER A C 1
ATOM 583 O O . SER A 1 80 ? 15.333 2.251 -12.128 1.00 79.25 80 SER A O 1
ATOM 585 N N . GLY A 1 81 ? 16.327 0.970 -10.572 1.00 72.44 81 GLY A N 1
ATOM 586 C CA . GLY A 1 81 ? 17.698 1.146 -11.058 1.00 72.44 81 GLY A CA 1
ATOM 587 C C . GLY A 1 81 ? 18.019 0.448 -12.386 1.00 72.44 81 GLY A C 1
ATOM 588 O O . GLY A 1 81 ? 18.980 0.840 -13.043 1.00 72.44 81 GLY A O 1
ATOM 589 N N . LEU A 1 82 ? 17.232 -0.541 -12.830 1.00 71.50 82 LEU A N 1
ATOM 590 C CA . LEU A 1 82 ? 17.388 -1.108 -14.180 1.00 71.50 82 LEU A CA 1
ATOM 591 C C . LEU A 1 82 ? 16.809 -0.188 -15.262 1.00 71.50 82 LEU A C 1
ATOM 593 O O . LEU A 1 82 ? 17.253 -0.228 -16.406 1.00 71.50 82 LEU A O 1
ATOM 597 N N . TYR A 1 83 ? 15.856 0.670 -14.897 1.00 67.19 83 TYR A N 1
ATOM 598 C CA . TYR A 1 83 ? 15.185 1.597 -15.806 1.00 67.19 83 TYR A CA 1
ATOM 599 C C . TYR A 1 83 ? 15.643 3.033 -15.535 1.00 67.19 83 TYR A C 1
ATOM 601 O O . TYR A 1 83 ? 14.854 3.934 -15.235 1.00 67.19 83 TYR A O 1
ATOM 609 N N . ASN A 1 84 ? 16.951 3.263 -15.655 1.00 61.56 84 ASN A N 1
ATOM 610 C CA . ASN A 1 84 ? 17.515 4.609 -15.693 1.00 61.56 84 ASN A CA 1
ATOM 611 C C . ASN A 1 84 ? 17.241 5.242 -17.065 1.00 61.56 84 ASN A C 1
ATOM 613 O O . ASN A 1 84 ? 18.123 5.308 -17.919 1.00 61.56 84 ASN A O 1
ATOM 617 N N . VAL A 1 85 ? 16.012 5.714 -17.299 1.00 59.38 85 VAL A N 1
ATOM 618 C CA . VAL A 1 85 ? 15.761 6.644 -18.409 1.00 59.38 85 VAL A CA 1
ATOM 619 C C . VAL A 1 85 ? 16.581 7.899 -18.115 1.00 59.38 85 VAL A C 1
ATOM 621 O O . VAL A 1 85 ? 16.376 8.547 -17.089 1.00 59.38 85 VAL A O 1
ATOM 624 N N . ASN A 1 86 ? 17.568 8.158 -18.973 1.00 52.22 86 ASN A N 1
ATOM 625 C CA . ASN A 1 86 ? 18.599 9.173 -18.804 1.00 52.22 86 ASN A CA 1
ATOM 626 C C . ASN A 1 86 ? 18.080 10.484 -18.201 1.00 52.22 86 ASN A C 1
ATOM 628 O O . ASN A 1 86 ? 17.176 11.144 -18.711 1.00 52.22 86 ASN A O 1
ATOM 632 N N . ARG A 1 87 ? 18.730 10.845 -17.100 1.00 52.03 87 ARG A N 1
ATOM 633 C CA . ARG A 1 87 ? 18.570 12.066 -16.325 1.00 52.03 87 ARG A CA 1
ATOM 634 C C . ARG A 1 87 ? 18.992 13.263 -17.185 1.00 52.03 87 ARG A C 1
ATOM 636 O O . ARG A 1 87 ? 20.168 13.391 -17.514 1.00 52.03 87 ARG A O 1
ATOM 643 N N . LEU A 1 88 ? 18.069 14.172 -17.494 1.00 50.88 88 LEU A N 1
ATOM 644 C CA . LEU A 1 88 ? 18.453 15.572 -17.693 1.00 50.88 88 LEU A CA 1
ATOM 645 C C . LEU A 1 88 ? 19.002 16.076 -16.344 1.00 50.88 88 LEU A C 1
ATOM 647 O O . LEU A 1 88 ? 18.337 15.870 -15.321 1.00 50.88 88 LEU A O 1
ATOM 651 N N . PRO A 1 89 ? 20.198 16.688 -16.281 1.00 40.03 89 PRO A N 1
ATOM 652 C CA . PRO A 1 89 ? 20.697 17.264 -15.038 1.00 40.03 89 PRO A CA 1
ATOM 653 C C . PRO A 1 89 ? 19.704 18.330 -14.545 1.00 40.03 89 PRO A C 1
ATOM 655 O O . PRO A 1 89 ? 19.482 19.320 -15.235 1.00 40.03 89 PRO A O 1
ATOM 658 N N . GLY A 1 90 ? 19.082 18.107 -13.380 1.00 51.84 90 GLY A N 1
ATOM 659 C CA . GLY A 1 90 ? 18.158 19.057 -12.738 1.00 51.84 90 GLY A CA 1
ATOM 660 C C . GLY A 1 90 ? 16.654 18.749 -12.826 1.00 51.84 90 GLY A C 1
ATOM 661 O O . GLY A 1 90 ? 15.870 19.535 -12.308 1.00 51.84 90 GLY A O 1
ATOM 662 N N . GLY A 1 91 ? 16.228 17.638 -13.440 1.00 59.06 91 GLY A N 1
ATOM 663 C CA . GLY A 1 91 ? 14.808 17.244 -13.479 1.00 59.06 91 GLY A CA 1
ATOM 664 C C . GLY A 1 91 ? 14.359 16.416 -12.266 1.00 59.06 91 GLY A C 1
ATOM 665 O O . GLY A 1 91 ? 15.094 15.529 -11.823 1.00 59.06 91 GLY A O 1
ATOM 666 N N . GLU A 1 92 ? 13.146 16.678 -11.768 1.00 63.66 92 GLU A N 1
ATOM 667 C CA . GLU A 1 92 ? 12.448 15.862 -10.760 1.00 63.66 92 GLU A CA 1
ATOM 668 C C . GLU A 1 92 ? 12.483 14.368 -11.131 1.00 63.66 92 GLU A C 1
ATOM 670 O O . GLU A 1 92 ? 12.262 13.985 -12.286 1.00 63.66 92 GLU A O 1
ATOM 675 N N . ALA A 1 93 ? 12.770 13.502 -10.157 1.00 66.31 93 ALA A N 1
ATOM 676 C CA . ALA A 1 93 ? 12.800 12.064 -10.390 1.00 66.31 93 ALA A CA 1
ATOM 677 C C . ALA A 1 93 ? 11.380 11.555 -10.698 1.00 66.31 93 ALA A C 1
ATOM 679 O O . ALA A 1 93 ? 10.489 11.631 -9.858 1.00 66.31 93 ALA A O 1
ATOM 680 N N . GLN A 1 94 ? 11.158 11.020 -11.903 1.00 73.75 94 GLN A N 1
ATOM 681 C CA . GLN A 1 94 ? 9.902 10.335 -12.226 1.00 73.75 94 GLN A CA 1
ATOM 682 C C . GLN A 1 94 ? 9.707 9.109 -11.323 1.00 73.75 94 GLN A C 1
ATOM 684 O O . GLN A 1 94 ? 10.670 8.380 -11.071 1.00 73.75 94 GLN A O 1
ATOM 689 N N . THR A 1 95 ? 8.465 8.845 -10.909 1.00 80.62 95 THR A N 1
ATOM 690 C CA . THR A 1 95 ? 8.110 7.639 -10.147 1.00 80.62 95 THR A CA 1
ATOM 691 C C . THR A 1 95 ? 8.332 6.366 -10.976 1.00 80.62 95 THR A C 1
ATOM 693 O O . THR A 1 95 ? 8.340 6.404 -12.210 1.00 80.62 95 THR A O 1
ATOM 696 N N . PHE A 1 96 ? 8.489 5.212 -10.325 1.00 82.25 96 PHE A N 1
ATOM 697 C CA . PHE A 1 96 ? 8.719 3.908 -10.955 1.00 82.25 96 PHE A CA 1
ATOM 698 C C . PHE A 1 96 ? 7.697 3.608 -12.058 1.00 82.25 96 PHE A C 1
ATOM 700 O O . PHE A 1 96 ? 8.077 3.252 -13.172 1.00 82.25 96 PHE A O 1
ATOM 707 N N . GLY A 1 97 ? 6.405 3.827 -11.786 1.00 83.06 97 GLY A N 1
ATOM 708 C CA . GLY A 1 97 ? 5.345 3.631 -12.779 1.00 83.06 97 GLY A CA 1
ATOM 709 C C . GLY A 1 97 ? 5.516 4.524 -14.011 1.00 83.06 97 GLY A C 1
ATOM 710 O O . GLY A 1 97 ? 5.427 4.044 -15.143 1.00 83.06 97 GLY A O 1
ATOM 711 N N . ASN A 1 98 ? 5.855 5.800 -13.807 1.00 83.62 98 ASN A N 1
ATOM 712 C CA . ASN A 1 98 ? 6.069 6.752 -14.899 1.00 83.62 98 ASN A CA 1
ATOM 713 C C . ASN A 1 98 ? 7.286 6.379 -15.764 1.00 83.62 98 ASN A C 1
ATOM 715 O O . ASN A 1 98 ? 7.228 6.517 -16.989 1.00 83.62 98 ASN A O 1
ATOM 719 N N . LYS A 1 99 ? 8.357 5.839 -15.163 1.00 80.44 99 LYS A N 1
ATOM 720 C CA . LYS A 1 99 ? 9.535 5.341 -15.898 1.00 80.44 99 LYS A CA 1
ATOM 721 C C . LYS A 1 99 ? 9.178 4.183 -16.834 1.00 80.44 99 LYS A C 1
ATOM 723 O O . LYS A 1 99 ? 9.553 4.201 -18.011 1.00 80.44 99 LYS A O 1
ATOM 728 N N . ILE A 1 100 ? 8.441 3.190 -16.325 1.00 83.50 100 ILE A N 1
ATOM 729 C CA . ILE A 1 100 ? 8.019 2.017 -17.105 1.00 83.50 100 ILE A CA 1
ATOM 730 C C . ILE A 1 100 ? 7.128 2.449 -18.270 1.00 83.50 100 ILE A C 1
ATOM 732 O O . ILE A 1 100 ? 7.398 2.090 -19.415 1.00 83.50 100 ILE A O 1
ATOM 736 N N . MET A 1 101 ? 6.121 3.284 -18.007 1.00 86.44 101 MET A N 1
ATOM 737 C CA . MET A 1 101 ? 5.205 3.761 -19.045 1.00 86.44 101 MET A CA 1
ATOM 738 C C . MET A 1 101 ? 5.913 4.579 -20.126 1.00 86.44 101 MET A C 1
ATOM 740 O O . MET A 1 101 ? 5.629 4.400 -21.308 1.00 86.44 101 MET A O 1
ATOM 744 N N . THR A 1 102 ? 6.876 5.423 -19.747 1.00 82.56 102 THR A N 1
ATOM 745 C CA . THR A 1 102 ? 7.685 6.182 -20.712 1.00 82.56 102 THR A CA 1
ATOM 746 C C . THR A 1 102 ? 8.491 5.246 -21.610 1.00 82.56 102 THR A C 1
ATOM 748 O O . THR A 1 102 ? 8.494 5.406 -22.828 1.00 82.56 102 THR A O 1
ATOM 751 N N . THR A 1 103 ? 9.132 4.231 -21.028 1.00 82.75 103 THR A N 1
ATOM 752 C CA . THR A 1 103 ? 9.924 3.245 -21.780 1.00 82.75 103 THR A CA 1
ATOM 753 C C . THR A 1 103 ? 9.054 2.459 -22.759 1.00 82.75 103 THR A C 1
ATOM 755 O O . THR A 1 103 ? 9.401 2.338 -23.933 1.00 82.75 103 THR A O 1
ATOM 758 N N . LEU A 1 104 ? 7.898 1.969 -22.304 1.00 87.88 104 LEU A N 1
ATOM 759 C CA . LEU A 1 104 ? 6.950 1.248 -23.154 1.00 87.88 104 LEU A CA 1
ATOM 760 C C . LEU A 1 104 ? 6.394 2.140 -24.270 1.00 87.88 104 LEU A C 1
ATOM 762 O O . LEU A 1 104 ? 6.306 1.698 -25.412 1.00 87.88 104 LEU A O 1
ATOM 766 N N . GLY A 1 105 ? 6.074 3.401 -23.970 1.00 87.94 105 GLY A N 1
ATOM 767 C CA . GLY A 1 105 ? 5.622 4.374 -24.964 1.00 87.94 105 GLY A CA 1
ATOM 768 C C . GLY A 1 105 ? 6.674 4.653 -26.041 1.00 87.94 105 GLY A C 1
ATOM 769 O O . GLY A 1 105 ? 6.343 4.690 -27.225 1.00 87.94 105 GLY A O 1
ATOM 770 N N . LEU A 1 106 ? 7.947 4.784 -25.652 1.00 86.62 106 LEU A N 1
ATOM 771 C CA . LEU A 1 106 ? 9.063 4.944 -26.590 1.00 86.62 106 LEU A CA 1
ATOM 772 C C . LEU A 1 106 ? 9.283 3.690 -27.444 1.00 86.62 106 LEU A C 1
ATOM 774 O O . LEU A 1 106 ? 9.450 3.793 -28.656 1.00 86.62 106 LEU A O 1
ATOM 778 N N . ALA A 1 107 ? 9.249 2.499 -26.845 1.00 86.81 107 ALA A N 1
ATOM 779 C CA . ALA A 1 107 ? 9.366 1.253 -27.598 1.00 86.81 107 ALA A CA 1
ATOM 780 C C . ALA A 1 107 ? 8.219 1.101 -28.614 1.00 86.81 107 ALA A C 1
ATOM 782 O O . ALA A 1 107 ? 8.454 0.743 -29.769 1.00 86.81 107 ALA A O 1
ATOM 783 N N . ALA A 1 108 ? 6.990 1.438 -28.214 1.00 90.56 108 ALA A N 1
ATOM 784 C CA . ALA A 1 108 ? 5.819 1.396 -29.083 1.00 90.56 108 ALA A CA 1
ATOM 785 C C . ALA A 1 108 ? 5.901 2.408 -30.237 1.00 90.56 108 ALA A C 1
ATOM 787 O O . ALA A 1 108 ? 5.535 2.076 -31.368 1.00 90.56 108 ALA A O 1
ATOM 788 N N . SER A 1 109 ? 6.402 3.624 -29.994 1.00 87.38 109 SER A N 1
ATOM 789 C CA . SER A 1 109 ? 6.559 4.633 -31.049 1.00 87.38 109 SER A CA 1
ATOM 790 C C . SER A 1 109 ? 7.630 4.233 -32.065 1.00 87.38 109 SER A C 1
ATOM 792 O O . SER A 1 109 ? 7.382 4.321 -33.268 1.00 87.38 109 SER A O 1
ATOM 794 N N . VAL A 1 110 ? 8.772 3.707 -31.607 1.00 88.75 110 VAL A N 1
ATOM 795 C CA . VAL A 1 110 ? 9.830 3.170 -32.479 1.00 88.75 110 VAL A CA 1
ATOM 796 C C . VAL A 1 110 ? 9.316 1.985 -33.293 1.00 88.75 110 VAL A C 1
ATOM 798 O O . VAL A 1 110 ? 9.531 1.946 -34.503 1.00 88.75 110 VAL A O 1
ATO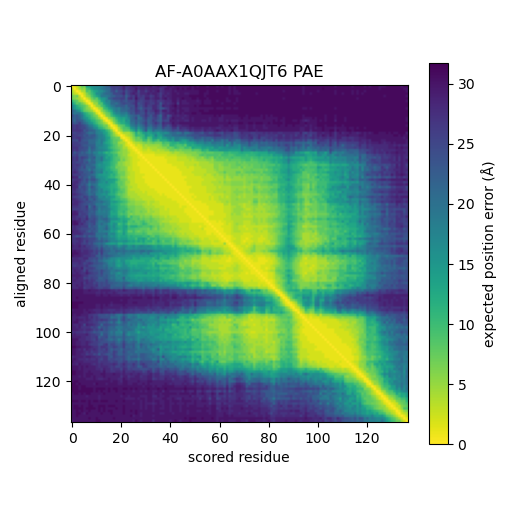M 801 N N . TYR A 1 111 ? 8.598 1.049 -32.667 1.00 91.00 111 TYR A N 1
ATOM 802 C CA . TYR A 1 111 ? 7.992 -0.083 -33.370 1.00 91.00 111 TYR A CA 1
ATOM 803 C C . TYR A 1 111 ? 7.019 0.386 -34.453 1.00 91.00 111 TYR A C 1
ATOM 805 O O . TYR A 1 111 ? 7.098 -0.065 -35.595 1.00 91.00 111 TYR A O 1
ATOM 813 N N . THR A 1 112 ? 6.142 1.334 -34.121 1.00 89.31 112 THR A N 1
ATOM 814 C CA . THR A 1 112 ? 5.191 1.906 -35.079 1.00 89.31 112 THR A CA 1
ATOM 815 C C . THR A 1 112 ? 5.934 2.561 -36.242 1.00 89.31 112 THR A C 1
ATOM 817 O O . THR A 1 112 ? 5.616 2.287 -37.395 1.00 89.31 112 THR A O 1
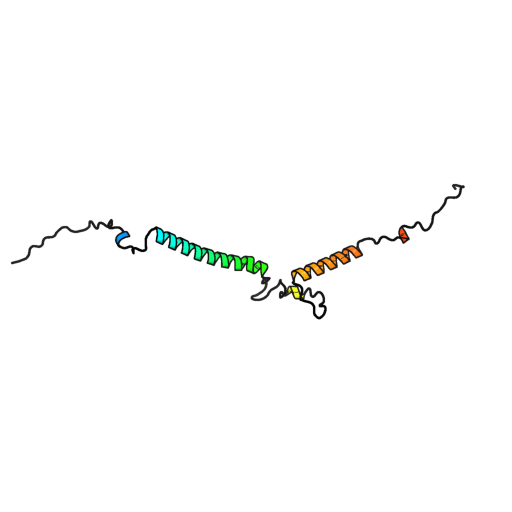ATOM 820 N N . LEU A 1 113 ? 6.972 3.357 -35.979 1.00 87.25 113 LEU A N 1
ATOM 821 C CA . LEU A 1 113 ? 7.751 4.017 -37.028 1.00 87.25 113 LEU A CA 1
ATOM 822 C C . LEU A 1 113 ? 8.523 3.026 -37.916 1.00 87.25 113 LEU A C 1
ATOM 824 O O . LEU A 1 113 ? 8.608 3.232 -39.122 1.00 87.25 113 LEU A O 1
ATOM 828 N N . GLY A 1 114 ? 9.070 1.955 -37.337 1.00 86.81 114 GLY A N 1
ATOM 829 C CA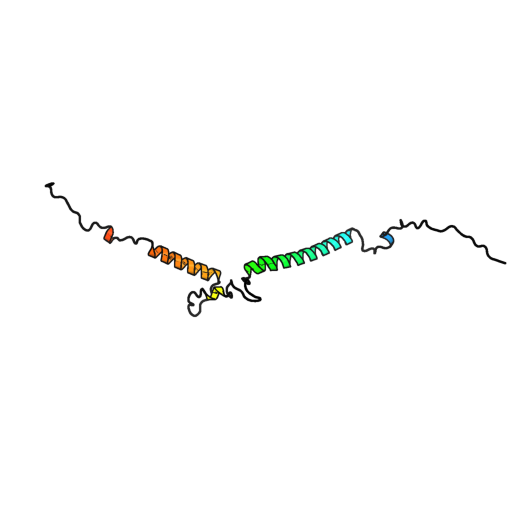 . GLY A 1 114 ? 9.847 0.949 -38.064 1.00 86.81 114 GLY A CA 1
ATOM 830 C C . GLY A 1 114 ? 9.007 -0.050 -38.863 1.00 86.81 114 GLY A C 1
ATOM 831 O O . GLY A 1 114 ? 9.511 -0.643 -39.813 1.00 86.81 114 GLY A O 1
ATOM 832 N N . THR A 1 115 ? 7.739 -0.247 -38.495 1.00 88.19 115 THR A N 1
ATOM 833 C CA . THR A 1 115 ? 6.844 -1.216 -39.154 1.00 88.19 115 THR A CA 1
ATOM 834 C C . THR A 1 115 ? 5.802 -0.570 -40.056 1.00 88.19 115 THR A C 1
ATOM 836 O O . THR A 1 115 ? 5.268 -1.236 -40.943 1.00 88.19 115 THR A O 1
ATOM 839 N N . THR A 1 116 ? 5.518 0.722 -39.878 1.00 83.19 116 THR A N 1
ATOM 840 C CA . THR A 1 116 ? 4.568 1.423 -40.742 1.00 83.19 116 THR A CA 1
ATOM 841 C C . THR A 1 116 ? 5.247 1.781 -42.065 1.00 83.19 116 THR A C 1
ATOM 843 O O . THR A 1 116 ? 6.256 2.489 -42.059 1.00 83.19 116 THR A O 1
ATOM 846 N N . PRO A 1 117 ? 4.705 1.356 -43.221 1.00 76.75 117 PRO A N 1
ATOM 847 C CA . PRO A 1 117 ? 5.240 1.769 -44.508 1.00 76.75 117 PRO A CA 1
ATOM 848 C C . PRO A 1 117 ? 5.085 3.284 -44.668 1.00 76.75 117 PRO A C 1
ATOM 850 O O . PRO A 1 117 ? 3.985 3.834 -44.572 1.00 76.75 117 PRO A O 1
ATOM 853 N N . VAL A 1 118 ? 6.195 3.976 -44.928 1.00 70.69 118 VAL A N 1
ATOM 854 C CA . VAL A 1 118 ? 6.166 5.407 -45.238 1.00 70.69 118 VAL A CA 1
ATOM 855 C C . VAL A 1 118 ? 5.476 5.587 -46.590 1.00 70.69 118 VAL A C 1
ATOM 857 O O . VAL A 1 118 ? 5.849 4.944 -47.573 1.00 70.69 118 VAL A O 1
ATOM 860 N N . LYS A 1 119 ? 4.473 6.473 -46.664 1.00 67.94 119 LYS A N 1
ATOM 861 C CA . LYS A 1 119 ? 3.868 6.866 -47.945 1.00 67.94 119 LYS A CA 1
ATOM 862 C C . LYS A 1 119 ? 4.950 7.482 -48.839 1.00 67.94 119 LYS A C 1
ATOM 864 O O . LYS A 1 119 ? 5.362 8.618 -48.624 1.00 67.94 119 LYS A O 1
ATOM 869 N N . SER A 1 120 ? 5.410 6.729 -49.836 1.00 67.31 120 SER A N 1
ATOM 870 C CA . SER A 1 120 ? 6.346 7.214 -50.850 1.00 67.31 120 SER A CA 1
ATOM 871 C C . SER A 1 120 ? 5.579 7.876 -51.992 1.00 67.31 120 SER A C 1
ATOM 873 O O . SER A 1 120 ? 4.918 7.198 -52.778 1.00 67.31 120 SER A O 1
ATOM 875 N N . TYR A 1 121 ? 5.693 9.200 -52.117 1.00 64.69 121 TYR A N 1
ATOM 876 C CA . TYR A 1 121 ? 5.179 9.927 -53.284 1.00 64.69 121 TYR A CA 1
ATOM 877 C C . TYR A 1 121 ? 5.949 9.582 -54.573 1.00 64.69 121 TYR A C 1
ATOM 879 O O . TYR A 1 121 ? 5.392 9.697 -55.659 1.00 64.69 121 TYR A O 1
ATOM 887 N N . ALA A 1 122 ? 7.189 9.088 -54.456 1.00 61.72 122 ALA A N 1
ATOM 888 C CA . ALA A 1 122 ? 8.008 8.654 -55.589 1.00 61.72 122 ALA A CA 1
ATOM 889 C C . ALA A 1 122 ? 7.562 7.300 -56.175 1.00 61.72 122 ALA A C 1
ATOM 891 O O . ALA A 1 122 ? 7.697 7.082 -57.372 1.00 61.72 122 ALA A O 1
ATOM 892 N N . GLY A 1 123 ? 7.005 6.401 -55.353 1.00 58.91 123 GLY A N 1
ATOM 893 C CA . GLY A 1 123 ? 6.420 5.137 -55.828 1.00 58.91 123 GLY A CA 1
ATOM 894 C C . GLY A 1 123 ? 4.979 5.273 -56.337 1.00 58.91 123 GLY A C 1
ATOM 895 O O . GLY A 1 123 ? 4.509 4.418 -57.080 1.00 58.91 123 GLY A O 1
ATOM 896 N N . ALA A 1 124 ? 4.278 6.339 -55.934 1.00 60.69 124 ALA A N 1
ATOM 897 C CA . ALA A 1 124 ? 2.890 6.602 -56.319 1.00 60.69 124 ALA A CA 1
ATOM 898 C C . ALA A 1 124 ? 2.754 7.370 -57.646 1.00 60.69 124 ALA A C 1
ATOM 900 O O . ALA A 1 124 ? 1.703 7.309 -58.283 1.00 60.69 124 ALA A O 1
ATOM 901 N N . GLN A 1 125 ? 3.796 8.089 -58.076 1.00 61.53 125 GLN A N 1
ATOM 902 C CA . GLN A 1 125 ? 3.826 8.702 -59.400 1.00 61.53 125 GLN A CA 1
ATOM 903 C C . GLN A 1 125 ? 4.260 7.665 -60.434 1.00 61.53 125 GLN A C 1
ATOM 905 O O . GLN A 1 125 ? 5.353 7.106 -60.369 1.00 61.53 125 GLN A O 1
ATOM 910 N N . LYS A 1 126 ? 3.397 7.413 -61.418 1.00 64.69 126 LYS A N 1
ATOM 911 C CA . LYS A 1 126 ? 3.745 6.629 -62.601 1.00 64.69 126 LYS A CA 1
ATOM 912 C C . LYS A 1 126 ? 4.757 7.457 -63.409 1.00 64.69 126 LYS A C 1
ATOM 914 O O . LYS A 1 126 ? 4.371 8.348 -64.150 1.00 64.69 126 LYS A O 1
ATOM 919 N N . ILE A 1 127 ? 6.057 7.219 -63.209 1.00 66.69 127 ILE A N 1
ATOM 920 C CA . ILE A 1 127 ? 7.137 7.999 -63.857 1.00 66.69 127 ILE A CA 1
ATOM 921 C C . ILE A 1 127 ? 7.151 7.773 -65.381 1.00 66.69 127 ILE A C 1
ATOM 923 O O . ILE A 1 127 ? 7.675 8.590 -66.132 1.00 66.69 127 ILE A O 1
ATOM 927 N N . ILE A 1 128 ? 6.538 6.681 -65.851 1.00 73.50 128 ILE A N 1
ATOM 928 C CA . ILE A 1 128 ? 6.431 6.353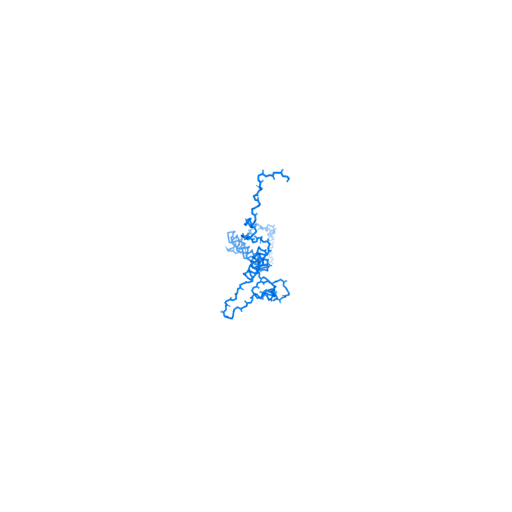 -67.270 1.00 73.50 128 ILE A CA 1
ATOM 929 C C . ILE A 1 128 ? 4.981 5.986 -67.591 1.00 73.50 128 ILE A C 1
ATOM 931 O O . ILE A 1 128 ? 4.465 4.961 -67.137 1.00 73.50 128 ILE A O 1
ATOM 935 N N . GLU A 1 129 ? 4.331 6.805 -68.412 1.00 69.62 129 GLU A N 1
ATOM 936 C CA . GLU A 1 129 ? 3.144 6.397 -69.156 1.00 69.62 129 GLU A CA 1
ATOM 937 C C . GLU A 1 129 ? 3.585 5.842 -70.508 1.00 69.62 129 GLU A C 1
ATOM 939 O O . GLU A 1 129 ? 4.070 6.567 -71.373 1.00 69.62 129 GLU A O 1
ATOM 944 N N . ILE A 1 130 ? 3.428 4.530 -70.692 1.00 71.31 130 ILE A N 1
ATOM 945 C CA . ILE A 1 130 ? 3.500 3.935 -72.024 1.00 71.31 130 ILE A CA 1
ATOM 946 C C . ILE A 1 130 ? 2.152 4.218 -72.679 1.00 71.31 130 ILE A C 1
ATOM 948 O O . ILE A 1 130 ? 1.149 3.611 -72.305 1.00 71.31 130 ILE A O 1
ATOM 952 N N . VAL A 1 131 ? 2.128 5.156 -73.623 1.00 75.44 131 VAL A N 1
ATOM 953 C CA . VAL A 1 131 ? 0.992 5.348 -74.528 1.00 75.44 131 VAL A CA 1
ATOM 954 C C . VAL A 1 131 ? 1.184 4.371 -75.689 1.00 75.44 131 VAL A C 1
ATOM 956 O O . VAL A 1 131 ? 2.147 4.530 -76.444 1.00 75.44 131 VAL A O 1
ATOM 959 N N . PRO A 1 132 ? 0.332 3.342 -75.842 1.00 70.88 132 PRO A N 1
ATOM 960 C CA . PRO A 1 132 ? 0.416 2.450 -76.989 1.00 70.88 132 PRO A CA 1
ATOM 961 C C . PRO A 1 132 ? 0.177 3.254 -78.269 1.00 70.88 132 PRO A C 1
ATOM 963 O O . PRO A 1 132 ? -0.797 4.002 -78.371 1.00 70.88 132 PRO A O 1
ATOM 966 N N . GLY A 1 133 ? 1.087 3.127 -79.235 1.00 74.12 133 GLY A N 1
ATOM 967 C CA . GLY A 1 133 ? 0.896 3.698 -80.564 1.00 74.12 133 GLY A CA 1
ATOM 968 C C . GLY A 1 133 ? -0.256 3.003 -81.305 1.00 74.12 133 GLY A C 1
ATOM 969 O O . GLY A 1 133 ? -0.620 1.884 -80.953 1.00 74.12 133 GLY A O 1
ATOM 970 N N . PRO A 1 134 ? -0.813 3.619 -82.360 1.00 72.62 134 PRO A N 1
ATOM 971 C CA . PRO A 1 134 ? -2.004 3.132 -83.073 1.00 72.62 134 PRO A CA 1
ATOM 972 C C . PRO A 1 134 ? -1.862 1.755 -83.752 1.00 72.62 134 PRO A C 1
ATOM 974 O O . PRO A 1 134 ? -2.833 1.252 -84.311 1.00 72.62 134 PRO A O 1
ATOM 977 N N . ASN A 1 135 ? -0.684 1.133 -83.701 1.00 66.19 135 ASN A N 1
ATOM 978 C CA . ASN A 1 135 ? -0.413 -0.152 -84.329 1.00 66.19 135 ASN A CA 1
ATOM 979 C C . ASN A 1 135 ? -0.193 -1.213 -83.242 1.00 66.19 135 ASN A C 1
ATOM 981 O O . ASN A 1 135 ? 0.904 -1.331 -82.699 1.00 66.19 135 ASN A O 1
ATOM 985 N N . ASN A 1 136 ? -1.256 -1.962 -82.934 1.00 58.81 136 ASN A N 1
ATOM 986 C CA . ASN A 1 136 ? -1.256 -3.098 -82.008 1.00 58.81 136 ASN A CA 1
ATOM 987 C C . ASN A 1 136 ? -0.576 -4.325 -82.644 1.00 58.81 136 ASN A C 1
ATOM 989 O O . ASN A 1 136 ? -1.267 -5.192 -83.184 1.00 58.81 136 ASN A O 1
ATOM 993 N N . PHE A 1 137 ? 0.754 -4.388 -82.588 1.00 56.59 137 PHE A N 1
ATOM 994 C CA . PHE A 1 137 ? 1.495 -5.640 -82.771 1.00 56.59 137 PHE A CA 1
ATOM 995 C C . PHE A 1 137 ? 1.894 -6.220 -81.418 1.00 56.59 137 PHE A C 1
ATOM 997 O O . PHE A 1 137 ? 2.308 -5.424 -80.543 1.00 56.59 137 PHE A O 1
#

Sequence (137 aa):
MMMPANFSAVNAEVVYGGAVADYLPNAWTAANVKTLSTNVLTILSNSFTKLLVGATLGTMFSGSWGDDGVKLFGDNGTFSGLYNVNRLPGGEAQTFGNKIMTTLGLAASVYTLGTTPVKSYAGAQKIIEIVPGPNNF

Foldseek 3Di:
DDDDDDPDPPDDPPCPVPDPVVVDPPCPDPVNVVVVVVVVVVVVCVVVVVVVCCVPVVCVPVQPPDPVPARCAKCPHPVVVVQCPDDDPPDDRDMRVRSVVVVVVVVVVVVCVVPDDDPDPPVVDPPDDDDDDPDDD

Mean predicted aligned error: 16.99 Å

Radius of gyration: 44.23 Å; Cα contacts (8 Å, |Δi|>4): 54; chains: 1; bounding box: 53×48×171 Å

Organism: NCBI:txid853

Secondary structure (DSSP, 8-state):
---------------TTS-GGGTS-TT--HHHHHHHHHHHHHHHHHHHHHHHHIIIIIHHHH---SSTT--SSSTTSGGGGG------TTPPPPPHHHHHHHHHHHHHHHHHHHHSPP--HHHHS-S------S---

pLDDT: mean 76.94, std 15.55, range [40.03, 98.0]

Solvent-accessible surface area (backbone atoms only — not comparable to full-atom values): 8796 Å² total; per-residue (Å²): 142,83,82,87,82,78,80,69,90,80,78,81,81,73,64,81,73,69,45,76,68,83,78,47,60,90,74,70,39,72,69,47,49,52,50,51,53,50,51,52,52,48,54,52,50,53,53,53,50,51,51,51,44,46,68,44,60,41,39,72,73,61,20,53,77,53,64,97,92,35,33,40,39,48,67,87,7,61,55,35,70,76,56,69,75,80,76,62,92,90,63,82,84,71,47,36,68,55,46,53,52,51,51,53,52,51,52,51,52,52,50,50,62,74,69,48,82,74,88,53,70,76,79,68,48,77,89,70,80,85,75,83,65,100,70,92,123